Protein AF-A0A8H4EQG8-F1 (afdb_monomer)

Structure (mmCIF, N/CA/C/O backbone):
data_AF-A0A8H4EQG8-F1
#
_entry.id   AF-A0A8H4EQG8-F1
#
loop_
_atom_site.group_PDB
_atom_site.id
_atom_site.type_symbol
_atom_site.label_atom_id
_atom_site.label_alt_id
_atom_site.label_comp_id
_atom_site.label_asym_id
_atom_site.label_entity_id
_atom_site.label_seq_id
_atom_site.pdbx_PDB_ins_code
_atom_site.Cartn_x
_atom_site.Cartn_y
_atom_site.Cartn_z
_atom_site.occupancy
_atom_site.B_iso_or_equiv
_atom_site.auth_seq_id
_atom_site.auth_comp_id
_atom_site.auth_asym_id
_atom_site.auth_atom_id
_atom_site.pdbx_PDB_model_num
ATOM 1 N N . MET A 1 1 ? 0.567 -3.303 27.071 1.00 45.66 1 MET A N 1
ATOM 2 C CA . MET A 1 1 ? 0.080 -2.089 26.381 1.00 45.66 1 MET A CA 1
ATOM 3 C C . MET A 1 1 ? -0.412 -2.497 25.002 1.00 45.66 1 MET A C 1
ATOM 5 O O . MET A 1 1 ? 0.403 -2.915 24.193 1.00 45.66 1 MET A O 1
ATOM 9 N N . GLY A 1 2 ? -1.724 -2.481 24.763 1.00 57.97 2 GLY A N 1
ATOM 10 C CA . GLY A 1 2 ? -2.297 -2.786 23.448 1.00 57.97 2 GLY A CA 1
ATOM 11 C C . GLY A 1 2 ? -2.567 -1.493 22.686 1.00 57.97 2 GLY A C 1
ATOM 12 O O . GLY A 1 2 ? -3.441 -0.729 23.090 1.00 57.97 2 GLY A O 1
ATOM 13 N N . GLY A 1 3 ? -1.796 -1.228 21.630 1.00 80.94 3 GLY A N 1
ATOM 14 C CA . GLY A 1 3 ? -2.047 -0.106 20.721 1.00 80.94 3 GLY A CA 1
ATOM 15 C C . GLY A 1 3 ? -3.241 -0.366 19.797 1.00 80.94 3 GLY A C 1
ATOM 16 O O . GLY A 1 3 ? -3.782 -1.472 19.772 1.00 80.94 3 GLY A O 1
ATOM 17 N N . ILE A 1 4 ? -3.611 0.635 18.994 1.00 83.06 4 ILE A N 1
ATOM 18 C CA . ILE A 1 4 ? -4.688 0.545 17.989 1.00 83.06 4 ILE A CA 1
ATOM 19 C C . ILE A 1 4 ? -4.581 -0.722 17.107 1.00 83.06 4 ILE A C 1
ATOM 21 O O . ILE A 1 4 ? -5.603 -1.382 16.930 1.00 83.06 4 ILE A O 1
ATOM 25 N N . PRO A 1 5 ? -3.389 -1.169 16.649 1.00 82.88 5 PRO A N 1
ATOM 26 C CA . PRO A 1 5 ? -3.270 -2.414 15.881 1.00 82.88 5 PRO A CA 1
ATOM 27 C C . PRO A 1 5 ? -3.736 -3.670 16.627 1.00 82.88 5 PRO A C 1
ATOM 29 O O . PRO A 1 5 ? -4.352 -4.550 16.034 1.00 82.88 5 PRO A O 1
ATOM 32 N N . VAL A 1 6 ? -3.484 -3.741 17.937 1.00 86.62 6 VAL A N 1
ATOM 33 C CA . VAL A 1 6 ? -3.892 -4.873 18.785 1.00 86.62 6 VAL A CA 1
ATOM 34 C C . VAL A 1 6 ? -5.398 -4.832 19.044 1.00 86.62 6 VAL A C 1
ATOM 36 O O . VAL A 1 6 ? -6.046 -5.871 19.027 1.00 86.62 6 VAL A O 1
ATOM 39 N N . GLN A 1 7 ? -5.966 -3.636 19.237 1.00 88.50 7 GLN A N 1
ATOM 40 C CA . GLN A 1 7 ? -7.411 -3.452 19.427 1.00 88.50 7 GLN A CA 1
ATOM 41 C C . GLN A 1 7 ? -8.215 -3.806 18.172 1.00 88.50 7 GLN A C 1
ATOM 43 O O . GLN A 1 7 ? -9.329 -4.311 18.274 1.00 88.50 7 GLN A O 1
ATOM 48 N N . LEU A 1 8 ? -7.644 -3.547 16.995 1.00 89.06 8 LEU A N 1
ATOM 49 C CA . LEU A 1 8 ? -8.259 -3.843 15.704 1.00 89.06 8 LEU A CA 1
ATOM 50 C C . LEU A 1 8 ? -7.948 -5.256 15.187 1.00 89.06 8 LEU A C 1
ATOM 52 O O . LEU A 1 8 ? -8.467 -5.637 14.143 1.00 89.06 8 LEU A O 1
ATOM 56 N N . GLY A 1 9 ? -7.115 -6.033 15.889 1.00 91.75 9 GLY A N 1
ATOM 57 C CA . GLY A 1 9 ? -6.740 -7.384 15.466 1.00 91.75 9 GLY A CA 1
ATOM 58 C C . GLY A 1 9 ? -5.985 -7.421 14.134 1.00 91.75 9 GLY A C 1
ATOM 59 O O . GLY A 1 9 ? -6.154 -8.370 13.369 1.00 91.75 9 GLY A O 1
ATOM 60 N N . LEU A 1 10 ? -5.185 -6.389 13.842 1.00 92.38 10 LEU A N 1
ATOM 61 C CA . LEU A 1 10 ? -4.461 -6.278 12.577 1.00 92.38 10 LEU A CA 1
ATOM 62 C C . LEU A 1 10 ? -3.364 -7.343 12.470 1.00 92.38 10 LEU A C 1
ATOM 64 O O . LEU A 1 10 ? -2.615 -7.593 13.418 1.00 92.38 10 LEU A O 1
ATOM 68 N N . ASN A 1 11 ? -3.219 -7.927 11.283 1.00 92.88 11 ASN A N 1
ATOM 69 C CA . ASN A 1 11 ? -2.106 -8.813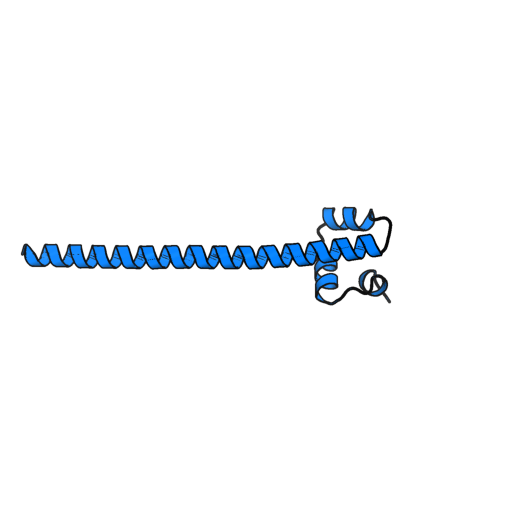 10.964 1.00 92.88 11 ASN A CA 1
ATOM 70 C C . ASN A 1 11 ? -0.792 -8.022 10.773 1.00 92.88 11 ASN A C 1
ATOM 72 O O . ASN A 1 11 ? -0.734 -6.799 10.933 1.00 92.88 11 ASN A O 1
ATOM 76 N N . ARG A 1 12 ? 0.305 -8.717 10.446 1.00 92.00 12 ARG A N 1
ATOM 77 C CA . ARG A 1 12 ? 1.632 -8.092 10.305 1.00 92.00 12 ARG A CA 1
ATOM 78 C C . ARG A 1 12 ? 1.686 -7.034 9.197 1.00 92.00 12 ARG A C 1
ATOM 80 O O . ARG A 1 12 ? 2.278 -5.975 9.410 1.00 92.00 12 ARG A O 1
ATOM 87 N N . ASP A 1 13 ? 1.092 -7.314 8.043 1.00 91.69 13 ASP A N 1
ATOM 88 C CA . ASP A 1 13 ? 1.122 -6.419 6.882 1.00 91.69 13 ASP A CA 1
ATOM 89 C C . ASP A 1 13 ? 0.182 -5.227 7.078 1.00 91.69 13 ASP A C 1
ATOM 91 O O . ASP A 1 13 ? 0.568 -4.089 6.821 1.00 91.69 13 ASP A O 1
ATOM 95 N N . GLU A 1 14 ? -0.997 -5.465 7.650 1.00 93.44 14 GLU A N 1
ATOM 96 C CA . GLU A 1 14 ? -1.944 -4.429 8.067 1.00 93.44 14 GLU A CA 1
ATOM 97 C C . GLU A 1 14 ? -1.328 -3.507 9.135 1.00 93.44 14 GLU A C 1
ATOM 99 O O . GLU A 1 14 ? -1.421 -2.286 9.040 1.00 93.44 14 GLU A O 1
ATOM 104 N N . THR A 1 15 ? -0.616 -4.066 10.119 1.00 93.88 15 THR A N 1
ATOM 105 C CA . THR A 1 15 ? 0.101 -3.276 11.135 1.00 93.88 15 THR A CA 1
ATOM 106 C C . THR A 1 15 ? 1.199 -2.420 10.504 1.00 93.88 15 THR A C 1
ATOM 108 O O . THR A 1 15 ? 1.397 -1.269 10.894 1.00 93.88 15 THR A O 1
ATOM 111 N N . LYS A 1 16 ? 1.916 -2.955 9.509 1.00 93.00 16 LYS A N 1
ATOM 112 C CA . LYS A 1 16 ? 2.934 -2.200 8.774 1.00 93.00 16 LYS A CA 1
ATOM 113 C C . LYS A 1 16 ? 2.311 -1.063 7.960 1.00 93.00 16 LYS A C 1
ATOM 115 O O . LYS A 1 16 ? 2.841 0.042 7.998 1.00 93.00 16 LYS A O 1
ATOM 120 N N . ALA A 1 17 ? 1.197 -1.315 7.272 1.00 93.00 17 ALA A N 1
ATOM 121 C CA . ALA A 1 17 ? 0.463 -0.290 6.532 1.00 93.00 17 ALA A CA 1
ATOM 122 C C . ALA A 1 17 ? -0.062 0.813 7.463 1.00 93.00 17 ALA A C 1
ATOM 124 O O . ALA A 1 17 ? 0.103 1.989 7.163 1.00 93.00 17 ALA A O 1
ATOM 125 N N . TYR A 1 18 ? -0.598 0.443 8.630 1.00 93.06 18 TYR A N 1
ATOM 126 C CA . TYR A 1 18 ? -1.019 1.390 9.662 1.00 93.06 18 TYR A CA 1
ATOM 127 C C . TYR A 1 18 ? 0.135 2.277 10.156 1.00 93.06 18 TYR A C 1
ATOM 129 O O . TYR A 1 18 ? 0.006 3.496 10.203 1.00 93.06 18 TYR A O 1
ATOM 137 N N . ASN A 1 19 ? 1.289 1.687 10.475 1.00 93.19 19 ASN A N 1
ATOM 138 C CA . ASN A 1 19 ? 2.447 2.442 10.967 1.00 93.19 19 ASN A CA 1
ATOM 139 C C . ASN A 1 19 ? 3.078 3.357 9.904 1.00 93.19 19 ASN A C 1
ATOM 141 O O . ASN A 1 19 ? 3.760 4.315 10.255 1.00 93.19 19 ASN A O 1
ATOM 145 N N . ASN A 1 20 ? 2.867 3.051 8.623 1.00 93.62 20 ASN A N 1
ATOM 146 C C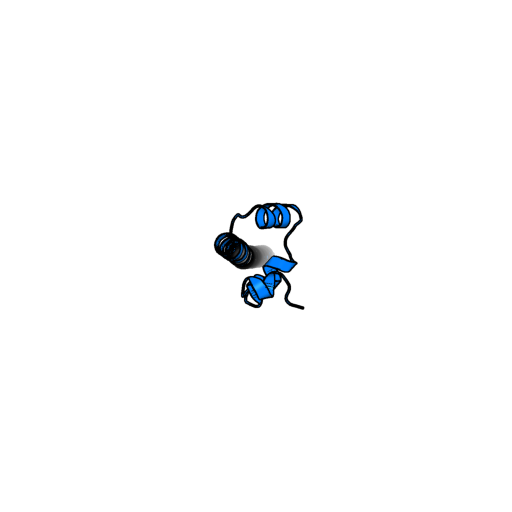A . ASN A 1 20 ? 3.395 3.813 7.494 1.00 93.62 20 ASN A CA 1
ATOM 147 C C . ASN A 1 20 ? 2.390 4.827 6.927 1.00 93.62 20 ASN A C 1
ATOM 149 O O . ASN A 1 20 ? 2.655 5.409 5.875 1.00 93.62 20 ASN A O 1
ATOM 153 N N . MET A 1 21 ? 1.249 5.036 7.592 1.00 93.81 21 MET A N 1
ATOM 154 C CA . MET A 1 21 ? 0.280 6.039 7.168 1.00 93.81 21 MET A 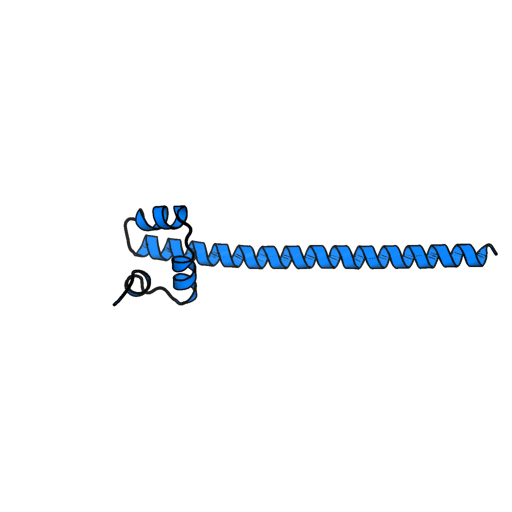CA 1
ATOM 155 C C . MET A 1 21 ? 0.910 7.432 7.149 1.00 93.81 21 MET A C 1
ATOM 157 O O . MET A 1 21 ? 1.564 7.881 8.091 1.00 93.81 21 MET A O 1
ATOM 161 N N . THR A 1 22 ? 0.646 8.155 6.074 1.00 93.44 22 THR A N 1
ATOM 162 C CA . THR A 1 22 ? 0.906 9.588 5.978 1.00 93.44 22 THR A CA 1
ATOM 163 C C . THR A 1 22 ? -0.040 10.367 6.899 1.00 93.44 22 THR A C 1
ATOM 165 O O . THR A 1 22 ? -1.062 9.855 7.370 1.00 93.44 22 THR A O 1
ATOM 168 N N . ALA A 1 23 ? 0.265 11.642 7.156 1.00 95.00 23 ALA A N 1
ATOM 169 C CA . ALA A 1 23 ? -0.604 12.493 7.972 1.00 95.00 23 ALA A CA 1
ATOM 170 C C . ALA A 1 23 ? -2.051 12.597 7.425 1.00 95.00 23 ALA A C 1
ATOM 172 O O . ALA A 1 23 ? -2.982 12.475 8.224 1.00 95.00 23 ALA A O 1
ATOM 173 N N . PRO A 1 24 ? -2.287 12.735 6.100 1.00 95.00 24 PRO A N 1
ATOM 174 C CA . PRO A 1 24 ? -3.640 12.696 5.541 1.00 95.00 24 PRO A CA 1
ATOM 175 C C . PRO A 1 24 ? -4.354 11.355 5.750 1.00 95.00 24 PRO A C 1
ATOM 177 O O . PRO A 1 24 ? -5.524 11.336 6.119 1.00 95.00 24 PRO A O 1
ATOM 180 N N . GLU A 1 25 ? -3.663 10.230 5.558 1.00 94.25 25 GLU A N 1
ATOM 181 C CA . GLU A 1 25 ? -4.250 8.893 5.749 1.00 94.25 25 GLU A CA 1
ATOM 182 C C . GLU A 1 25 ? -4.604 8.642 7.213 1.00 94.25 25 GLU A C 1
ATOM 184 O O . GLU A 1 25 ? -5.662 8.099 7.516 1.00 94.25 25 GLU A O 1
ATOM 189 N N . THR A 1 26 ? -3.761 9.122 8.127 1.00 94.06 26 THR A N 1
ATOM 190 C CA . THR A 1 26 ? -4.019 9.068 9.569 1.00 94.06 26 THR A CA 1
ATOM 191 C C . THR A 1 26 ? -5.245 9.903 9.940 1.00 94.06 26 THR A C 1
ATOM 193 O O . THR A 1 26 ? -6.075 9.471 10.740 1.00 94.06 26 THR A O 1
ATOM 196 N N . PHE A 1 27 ? -5.397 11.092 9.346 1.00 95.94 27 PHE A N 1
ATOM 197 C CA . PHE A 1 27 ? -6.573 11.938 9.550 1.00 95.94 27 PHE A CA 1
ATOM 198 C C . PHE A 1 27 ? -7.857 11.239 9.085 1.00 95.94 27 PHE A C 1
ATOM 200 O O . PHE A 1 27 ? -8.822 11.162 9.845 1.00 95.94 27 PHE A O 1
ATOM 207 N N . VAL A 1 28 ? -7.846 10.668 7.875 1.00 94.50 28 VAL A N 1
ATOM 208 C CA . VAL A 1 28 ? -8.981 9.904 7.334 1.00 94.50 28 VAL A CA 1
ATOM 209 C C . VAL A 1 28 ? -9.291 8.700 8.216 1.00 94.50 28 VAL A C 1
ATOM 211 O O . VAL A 1 28 ? -10.441 8.512 8.599 1.00 94.50 28 VAL A O 1
ATOM 214 N N . PHE A 1 29 ? -8.276 7.925 8.601 1.00 94.62 29 PHE A N 1
ATOM 215 C CA . PHE A 1 29 ? -8.429 6.766 9.474 1.00 94.62 29 PHE A CA 1
ATOM 216 C C . PHE A 1 29 ? -9.076 7.128 10.819 1.00 94.62 29 PHE A C 1
ATOM 218 O O . PHE A 1 29 ? -9.971 6.425 11.292 1.00 94.62 29 PHE A O 1
ATOM 225 N N . ASN A 1 30 ? -8.658 8.237 11.431 1.00 93.62 30 ASN A N 1
ATOM 226 C CA . ASN A 1 30 ? -9.210 8.700 12.704 1.00 93.62 30 ASN A CA 1
ATOM 227 C C . ASN A 1 30 ? -10.652 9.206 12.585 1.00 93.62 30 ASN A C 1
ATOM 229 O O . ASN A 1 30 ? -11.397 9.110 13.558 1.00 93.62 30 ASN A O 1
ATOM 233 N N . ALA A 1 31 ? -11.049 9.697 11.409 1.00 95.44 31 ALA A N 1
ATOM 234 C CA . ALA A 1 31 ? -12.414 10.131 11.122 1.00 95.44 31 ALA A CA 1
ATOM 235 C C . ALA A 1 31 ? -13.391 8.965 10.864 1.00 95.44 31 ALA A C 1
ATOM 237 O O . ALA A 1 31 ? -14.597 9.194 10.774 1.00 95.44 31 ALA A O 1
ATOM 238 N N . LEU A 1 32 ? -12.904 7.723 10.741 1.00 94.75 32 LEU A N 1
ATOM 239 C CA . LEU A 1 32 ? -13.763 6.564 10.500 1.00 94.75 32 LEU A CA 1
ATOM 240 C C . LEU A 1 32 ? -14.607 6.217 11.741 1.00 94.75 32 LEU A C 1
ATOM 242 O O . LEU A 1 32 ? -14.075 6.187 12.857 1.00 94.75 32 LEU A O 1
ATOM 246 N N . PRO A 1 33 ? -15.904 5.912 11.549 1.00 89.38 33 PRO A N 1
ATOM 247 C CA . PRO A 1 33 ? -16.883 5.841 12.635 1.00 89.38 33 PRO A CA 1
ATOM 248 C C . PRO A 1 33 ? -16.766 4.581 13.498 1.00 89.38 33 PRO A C 1
ATOM 250 O O . PRO A 1 33 ? -17.133 4.607 14.670 1.00 89.38 33 PRO A O 1
ATOM 253 N N . ASP A 1 34 ? -16.260 3.482 12.940 1.00 92.94 34 ASP A N 1
ATOM 254 C CA . ASP A 1 34 ? -16.203 2.192 13.619 1.00 92.94 34 ASP A CA 1
ATOM 255 C C . ASP A 1 34 ? -14.925 1.405 13.290 1.00 92.94 34 ASP A C 1
ATOM 257 O O . ASP A 1 34 ? -14.158 1.727 12.375 1.00 92.94 34 ASP A O 1
ATOM 261 N N . ASN A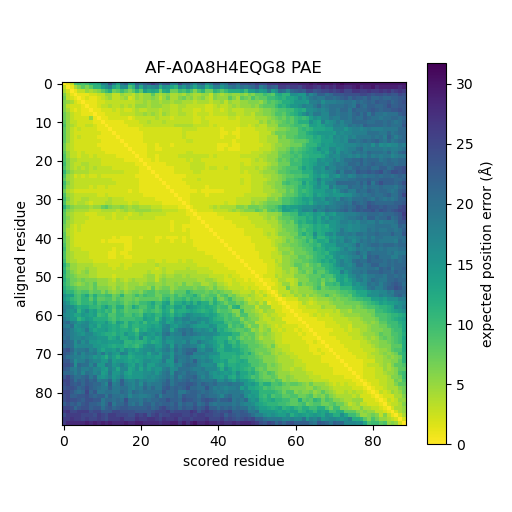 1 35 ? -14.684 0.355 14.076 1.00 92.69 35 ASN A N 1
ATOM 262 C CA . ASN A 1 35 ? -13.493 -0.479 13.949 1.00 92.69 35 ASN A CA 1
ATOM 263 C C . ASN A 1 35 ? -13.473 -1.299 12.651 1.00 92.69 35 ASN A C 1
ATOM 265 O O . ASN A 1 35 ? -12.392 -1.533 12.116 1.00 92.69 35 ASN A O 1
ATOM 269 N N . ASN A 1 36 ? -14.627 -1.695 12.106 1.00 93.19 36 ASN A N 1
ATOM 270 C CA . ASN A 1 36 ? -14.680 -2.429 10.841 1.00 93.19 36 ASN A CA 1
ATOM 271 C C . ASN A 1 36 ? -14.282 -1.520 9.678 1.00 93.19 36 ASN A C 1
ATOM 273 O O . ASN A 1 36 ? -13.468 -1.922 8.850 1.00 93.19 36 ASN A O 1
ATOM 277 N N . ALA A 1 37 ? -14.774 -0.281 9.648 1.00 93.62 37 ALA A N 1
ATOM 278 C CA . ALA A 1 37 ? -14.373 0.723 8.672 1.00 93.62 37 ALA A CA 1
ATOM 279 C C . ALA A 1 37 ? -12.858 0.978 8.733 1.00 93.62 37 ALA A C 1
ATOM 281 O O . ALA A 1 37 ? -12.191 1.010 7.698 1.00 93.62 37 ALA A O 1
ATOM 282 N N . LYS A 1 38 ? -12.292 1.070 9.944 1.00 94.62 38 LYS A N 1
ATOM 283 C CA . LYS A 1 38 ? -10.842 1.208 10.165 1.00 94.62 38 LYS A CA 1
ATOM 284 C C . LYS A 1 38 ? -10.044 0.014 9.643 1.00 94.62 38 LYS A C 1
ATOM 286 O O . LYS A 1 38 ? -9.037 0.211 8.968 1.00 94.62 38 LYS A O 1
ATOM 291 N N . ILE A 1 39 ? -10.502 -1.210 9.903 1.00 94.75 39 ILE A N 1
ATOM 292 C CA . ILE A 1 39 ? -9.870 -2.436 9.388 1.00 94.75 39 ILE A CA 1
ATOM 293 C C . ILE A 1 39 ? -9.922 -2.465 7.855 1.00 94.75 39 ILE A C 1
ATOM 295 O O . ILE A 1 39 ? -8.907 -2.718 7.208 1.00 94.75 39 ILE A O 1
ATOM 299 N N . VAL A 1 40 ? -11.082 -2.165 7.262 1.00 94.88 40 VAL A N 1
ATOM 300 C CA . VAL A 1 40 ? -11.258 -2.118 5.801 1.00 94.88 40 VAL A CA 1
ATOM 301 C C . VAL A 1 40 ? -10.338 -1.074 5.170 1.00 94.88 40 VAL A C 1
ATOM 303 O O . VAL A 1 40 ? -9.703 -1.354 4.155 1.00 94.88 40 VAL A O 1
ATOM 306 N N . TYR A 1 41 ? -10.203 0.098 5.788 1.00 95.50 41 TYR A N 1
ATOM 307 C CA . TYR A 1 41 ? -9.299 1.139 5.310 1.00 95.50 41 TYR A CA 1
ATOM 308 C C . TYR A 1 41 ? -7.835 0.684 5.313 1.00 95.50 41 TYR A C 1
ATOM 310 O O . TYR A 1 41 ? -7.135 0.850 4.317 1.00 95.50 41 TYR A O 1
ATOM 318 N N . VAL A 1 42 ? -7.377 0.049 6.397 1.00 95.50 42 VAL A N 1
ATOM 319 C CA . VAL A 1 42 ? -6.011 -0.494 6.472 1.00 95.50 42 VAL A CA 1
ATOM 320 C C . VAL A 1 42 ? -5.780 -1.565 5.402 1.00 95.50 42 VAL A C 1
ATOM 322 O O . VAL A 1 42 ? -4.733 -1.562 4.758 1.00 95.50 42 VAL A O 1
ATOM 325 N N . ARG A 1 43 ? -6.758 -2.443 5.149 1.00 95.00 43 ARG A N 1
ATOM 326 C CA . ARG A 1 43 ? -6.671 -3.446 4.073 1.00 95.00 43 ARG A CA 1
ATOM 327 C C . ARG A 1 43 ? -6.549 -2.810 2.693 1.00 95.00 43 ARG A C 1
ATOM 329 O O . ARG A 1 43 ? -5.699 -3.225 1.914 1.00 95.00 43 ARG A O 1
ATOM 336 N N . ALA A 1 44 ? -7.315 -1.754 2.426 1.00 94.56 44 ALA A N 1
ATOM 337 C CA . ALA A 1 44 ? -7.213 -1.018 1.169 1.00 94.56 44 ALA A CA 1
ATOM 338 C C . ALA A 1 44 ? -5.816 -0.398 0.965 1.00 94.56 44 ALA A C 1
ATOM 340 O O . ALA A 1 44 ? -5.320 -0.361 -0.161 1.00 94.56 44 ALA A O 1
ATOM 341 N N . LEU A 1 45 ? -5.150 0.047 2.039 1.00 94.62 45 LEU A N 1
ATOM 342 C CA . LEU A 1 45 ? -3.761 0.516 1.963 1.00 94.62 45 LEU A CA 1
ATOM 343 C C . LEU A 1 45 ? -2.784 -0.621 1.642 1.00 94.62 45 LEU A C 1
ATOM 345 O O . LEU A 1 45 ? -1.898 -0.436 0.809 1.00 94.62 45 LEU A O 1
ATOM 349 N N . VAL A 1 46 ? -2.960 -1.798 2.251 1.00 94.81 46 VAL A N 1
ATOM 350 C CA . VAL A 1 46 ? -2.150 -2.990 1.941 1.00 94.81 46 VAL A CA 1
ATOM 351 C C . VAL A 1 46 ? -2.300 -3.381 0.468 1.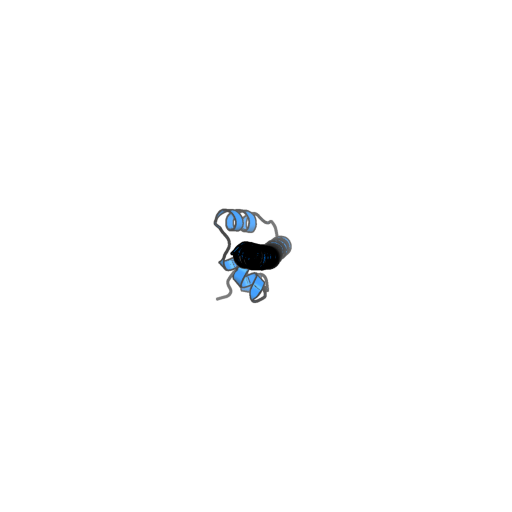00 94.81 46 VAL A C 1
ATOM 353 O O . VAL A 1 46 ? -1.297 -3.599 -0.215 1.00 94.81 46 VAL A O 1
ATOM 356 N N . ASP A 1 47 ? -3.532 -3.416 -0.043 1.00 93.19 47 ASP A N 1
ATOM 357 C CA . ASP A 1 47 ? -3.810 -3.751 -1.443 1.00 93.19 47 ASP A CA 1
ATOM 358 C C . ASP A 1 47 ? -3.233 -2.708 -2.405 1.00 93.19 47 ASP A C 1
ATOM 360 O O . ASP A 1 47 ? -2.649 -3.061 -3.431 1.00 93.19 47 ASP A O 1
ATOM 364 N N . ARG A 1 48 ? -3.320 -1.417 -2.059 1.00 90.19 48 ARG A N 1
ATOM 365 C CA . ARG A 1 48 ? -2.694 -0.338 -2.833 1.00 90.19 48 ARG A CA 1
ATOM 366 C C . ARG A 1 48 ? -1.182 -0.516 -2.913 1.00 90.19 48 ARG A C 1
ATOM 368 O O . ARG A 1 48 ? -0.624 -0.420 -4.005 1.00 90.19 48 ARG A O 1
ATOM 375 N N . ASP A 1 49 ? -0.527 -0.765 -1.783 1.00 88.69 49 ASP A N 1
ATOM 376 C CA . ASP A 1 49 ? 0.923 -0.962 -1.723 1.00 88.69 49 ASP A CA 1
ATOM 377 C C . ASP A 1 49 ? 1.350 -2.190 -2.533 1.00 88.69 49 ASP A C 1
ATOM 379 O O . ASP A 1 49 ? 2.367 -2.158 -3.232 1.00 88.69 49 ASP A O 1
ATOM 383 N N . ARG A 1 50 ? 0.562 -3.269 -2.476 1.00 88.25 50 ARG A N 1
ATOM 384 C CA . ARG A 1 50 ? 0.780 -4.466 -3.290 1.00 88.25 50 ARG A CA 1
ATOM 385 C C . ARG A 1 50 ? 0.662 -4.155 -4.781 1.00 88.25 50 ARG A C 1
ATOM 387 O O . ARG A 1 50 ? 1.588 -4.458 -5.529 1.00 88.25 50 ARG A O 1
ATOM 394 N N . ASN A 1 51 ? -0.420 -3.501 -5.192 1.00 88.94 51 ASN A N 1
ATOM 395 C CA . ASN A 1 51 ? -0.653 -3.141 -6.588 1.00 88.94 51 ASN A CA 1
ATOM 396 C C . ASN A 1 51 ? 0.440 -2.200 -7.126 1.00 88.94 51 ASN A C 1
ATOM 398 O O . ASN A 1 51 ? 0.901 -2.348 -8.255 1.00 88.94 51 ASN A O 1
ATOM 402 N N . TRP A 1 52 ? 0.924 -1.267 -6.300 1.00 85.12 52 TRP A N 1
ATOM 403 C CA . TRP A 1 52 ? 2.049 -0.401 -6.656 1.00 85.12 52 TRP A CA 1
ATOM 404 C C . TRP A 1 52 ? 3.338 -1.183 -6.912 1.00 85.12 52 TRP A C 1
ATOM 406 O O . TRP A 1 52 ? 4.048 -0.894 -7.874 1.00 85.12 52 TRP A O 1
ATOM 416 N N . ARG A 1 53 ? 3.644 -2.186 -6.081 1.00 82.75 53 ARG A N 1
ATOM 417 C CA . ARG A 1 53 ? 4.824 -3.042 -6.282 1.00 82.75 53 ARG A CA 1
ATOM 418 C C . ARG A 1 53 ? 4.698 -3.899 -7.535 1.00 82.75 53 ARG A C 1
ATOM 420 O O . ARG A 1 53 ? 5.656 -3.978 -8.295 1.00 82.75 53 ARG A O 1
ATOM 427 N N . GLU A 1 54 ? 3.532 -4.497 -7.762 1.00 82.94 54 GLU A N 1
ATOM 428 C CA . GLU A 1 54 ? 3.267 -5.313 -8.953 1.00 82.94 54 GLU A CA 1
ATOM 429 C C . GLU A 1 54 ? 3.365 -4.468 -10.234 1.00 82.94 54 GLU A C 1
ATOM 431 O O . GLU A 1 54 ? 4.061 -4.843 -11.176 1.00 82.94 54 GLU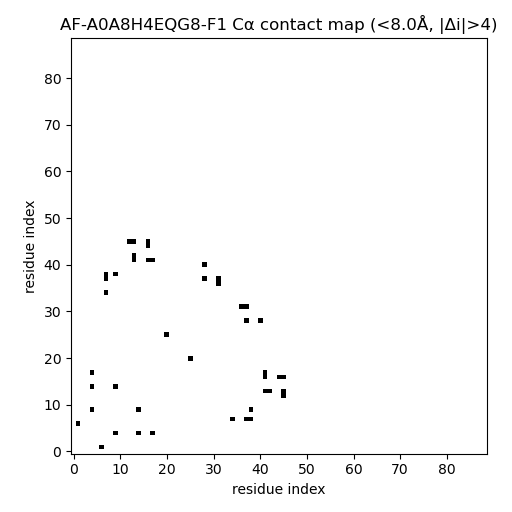 A O 1
ATOM 436 N N . SER A 1 55 ? 2.768 -3.274 -10.243 1.00 79.44 55 SER A N 1
ATOM 437 C CA . SER A 1 55 ? 2.876 -2.328 -11.360 1.00 79.44 55 SER A CA 1
ATOM 438 C C . SER A 1 55 ? 4.317 -1.855 -11.586 1.00 79.44 55 SER A C 1
ATOM 440 O O . SER A 1 55 ? 4.793 -1.791 -12.722 1.00 79.44 55 SER A O 1
ATOM 442 N N . SER A 1 56 ? 5.058 -1.578 -10.507 1.00 78.88 56 SER A N 1
ATOM 443 C CA . SER A 1 56 ? 6.462 -1.178 -10.611 1.00 78.88 56 SER A CA 1
ATOM 444 C C . SER A 1 56 ? 7.346 -2.288 -11.188 1.00 78.88 56 SER A C 1
ATOM 446 O O . SER A 1 56 ? 8.240 -1.983 -11.976 1.00 78.88 56 SER A O 1
ATOM 448 N N . ASP A 1 57 ? 7.108 -3.550 -10.826 1.00 84.88 57 ASP A N 1
ATOM 449 C CA . ASP A 1 57 ? 7.825 -4.709 -11.377 1.00 84.88 57 ASP A CA 1
ATOM 450 C C . ASP A 1 57 ? 7.528 -4.894 -12.874 1.00 84.88 57 ASP A C 1
ATOM 452 O O . ASP A 1 57 ? 8.443 -5.088 -13.677 1.00 84.88 57 ASP A O 1
ATOM 456 N N . ILE A 1 58 ? 6.263 -4.739 -13.280 1.00 82.94 58 ILE A N 1
ATOM 457 C CA . ILE A 1 58 ? 5.866 -4.773 -14.697 1.00 82.94 58 ILE A CA 1
ATOM 458 C C . ILE A 1 58 ? 6.591 -3.676 -15.486 1.00 82.94 58 ILE A C 1
ATOM 460 O O . ILE A 1 58 ? 7.182 -3.956 -16.530 1.00 82.94 58 ILE A O 1
ATOM 464 N N . ASN A 1 59 ? 6.608 -2.443 -14.974 1.00 80.44 59 ASN A N 1
ATOM 465 C CA . ASN A 1 59 ? 7.303 -1.335 -15.629 1.00 80.44 59 ASN A CA 1
ATOM 4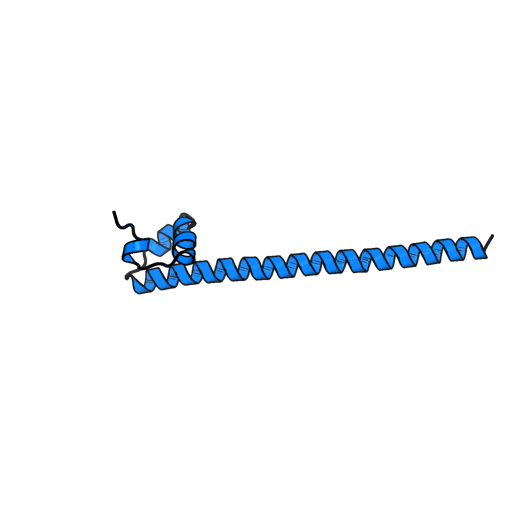66 C C . ASN A 1 59 ? 8.811 -1.583 -15.745 1.00 80.44 59 ASN A C 1
ATOM 468 O O . ASN A 1 59 ? 9.390 -1.342 -16.804 1.00 80.44 59 ASN A O 1
ATOM 472 N N . GLN A 1 60 ? 9.454 -2.109 -14.699 1.00 81.38 60 GLN A N 1
ATOM 473 C CA . GLN A 1 60 ? 10.877 -2.455 -14.755 1.00 81.38 60 GLN A CA 1
ATOM 474 C C . GLN A 1 60 ? 11.164 -3.535 -15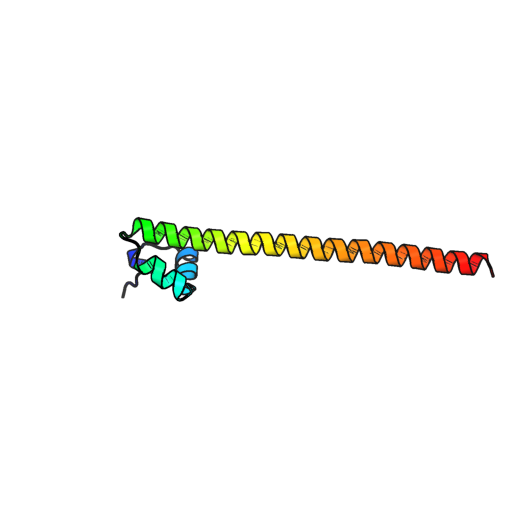.802 1.00 81.38 60 GLN A C 1
ATOM 476 O O . GLN A 1 60 ? 12.103 -3.393 -16.590 1.00 81.38 60 GLN A O 1
ATOM 481 N N . LYS A 1 61 ? 10.331 -4.579 -15.871 1.00 86.81 61 LYS A N 1
ATOM 482 C CA . LYS A 1 61 ? 10.447 -5.636 -16.885 1.00 86.81 61 LYS A CA 1
ATOM 483 C C . LYS A 1 61 ? 10.287 -5.094 -18.303 1.00 86.81 61 LYS A C 1
ATOM 485 O O . LYS A 1 61 ? 11.062 -5.471 -19.182 1.00 86.81 61 LYS A O 1
ATOM 490 N N . LEU A 1 62 ? 9.335 -4.188 -18.528 1.00 87.44 62 LEU A N 1
ATOM 491 C CA . LEU A 1 62 ? 9.126 -3.552 -19.832 1.00 87.44 62 LEU A CA 1
ATOM 492 C C . LEU A 1 62 ? 10.318 -2.688 -20.251 1.00 87.44 62 LEU A C 1
ATOM 494 O O . LEU A 1 62 ? 10.768 -2.787 -21.394 1.00 87.44 62 LEU A O 1
ATOM 498 N N . ILE A 1 63 ? 10.867 -1.886 -19.334 1.00 87.31 63 ILE A N 1
ATOM 499 C CA . ILE A 1 63 ? 12.064 -1.076 -19.599 1.00 87.31 63 ILE A CA 1
ATOM 500 C C . ILE A 1 63 ? 13.237 -1.984 -19.969 1.00 87.31 63 ILE A C 1
ATOM 502 O O . ILE A 1 63 ? 13.886 -1.764 -20.991 1.00 87.31 63 ILE A O 1
ATOM 506 N N . TYR A 1 64 ? 13.478 -3.037 -19.186 1.00 88.62 64 TYR A N 1
ATOM 507 C CA . TYR A 1 64 ? 14.561 -3.978 -19.456 1.00 88.62 64 TYR A CA 1
ATOM 508 C C . TYR A 1 64 ? 14.399 -4.669 -20.816 1.00 88.62 64 TYR A C 1
ATOM 510 O O . TYR A 1 64 ? 15.343 -4.719 -21.602 1.00 88.62 64 TYR A O 1
ATOM 518 N N . CYS A 1 65 ? 13.192 -5.149 -21.129 1.00 89.25 65 CYS A N 1
ATOM 519 C CA . CYS A 1 65 ? 12.900 -5.793 -22.407 1.00 89.25 65 CYS A CA 1
ATOM 520 C C . CYS A 1 65 ? 13.120 -4.833 -23.586 1.00 89.25 65 CYS A C 1
ATOM 522 O O . CYS A 1 65 ? 13.755 -5.201 -24.573 1.00 89.25 65 CYS A O 1
ATOM 524 N N . THR A 1 66 ? 12.680 -3.580 -23.448 1.00 91.12 66 THR A N 1
ATOM 525 C CA . THR A 1 66 ? 12.881 -2.542 -24.467 1.00 91.12 66 THR A CA 1
ATOM 526 C C . THR A 1 66 ? 14.368 -2.297 -24.711 1.00 91.12 66 THR A C 1
ATOM 528 O O . THR A 1 66 ? 14.814 -2.365 -25.854 1.00 91.12 66 THR A O 1
ATOM 531 N N . LEU A 1 67 ? 15.153 -2.092 -23.646 1.00 91.50 67 LEU A N 1
ATOM 532 C CA . LEU A 1 67 ? 16.601 -1.875 -23.742 1.00 91.50 67 LEU A CA 1
ATOM 533 C C . LEU A 1 67 ? 17.322 -3.066 -24.384 1.00 91.50 67 LEU A C 1
ATOM 535 O O . LEU A 1 67 ? 18.207 -2.883 -25.227 1.00 91.50 67 LEU A O 1
ATOM 539 N N . TYR A 1 68 ? 16.925 -4.285 -24.020 1.00 92.06 68 TYR A N 1
ATOM 540 C CA . TYR A 1 68 ? 17.484 -5.512 -24.574 1.00 92.06 68 TYR A CA 1
ATOM 541 C C . TYR A 1 68 ? 17.240 -5.615 -26.086 1.00 92.06 68 TYR A C 1
ATOM 543 O O . TYR A 1 68 ? 18.188 -5.779 -26.853 1.00 92.06 68 TYR A O 1
ATOM 551 N N . VAL A 1 69 ? 15.993 -5.427 -26.532 1.00 92.38 69 VAL A N 1
ATOM 552 C CA . VAL A 1 69 ? 15.637 -5.476 -27.960 1.00 92.38 69 VAL A CA 1
ATOM 553 C C . VAL A 1 69 ? 16.352 -4.377 -28.745 1.00 92.38 69 VAL A C 1
ATOM 555 O O . VAL A 1 69 ? 16.919 -4.655 -29.801 1.00 92.38 69 VAL A O 1
ATOM 558 N N . THR A 1 70 ? 16.404 -3.146 -28.225 1.00 92.31 70 THR A N 1
ATOM 559 C CA . THR A 1 70 ? 17.126 -2.057 -28.903 1.00 92.31 70 THR A CA 1
ATOM 560 C C . THR A 1 70 ? 18.618 -2.348 -29.038 1.00 92.31 70 THR A C 1
ATOM 562 O O . THR A 1 70 ? 19.199 -2.062 -30.081 1.00 92.31 70 THR A O 1
ATOM 565 N N . SER A 1 71 ? 19.231 -2.972 -28.029 1.00 90.94 71 SER A N 1
ATOM 566 C CA . SER A 1 71 ? 20.656 -3.322 -28.063 1.00 90.94 71 SER A CA 1
ATOM 567 C C . SER A 1 71 ? 20.952 -4.380 -29.128 1.00 90.94 71 SER A C 1
ATOM 569 O O . SER A 1 71 ? 21.922 -4.245 -29.870 1.00 90.94 71 SER A O 1
ATOM 571 N N . LEU A 1 72 ? 20.089 -5.395 -29.257 1.00 92.00 72 LEU A N 1
ATOM 572 C CA . LEU A 1 72 ? 20.217 -6.420 -30.298 1.00 92.00 72 LEU A CA 1
ATOM 573 C C . LEU A 1 72 ? 20.083 -5.836 -31.708 1.00 92.00 72 LEU A C 1
ATOM 575 O O . LEU A 1 72 ? 20.848 -6.203 -32.596 1.00 92.00 72 LEU A O 1
ATOM 579 N N . ILE A 1 73 ? 19.146 -4.906 -31.913 1.00 92.56 73 ILE A N 1
ATOM 580 C CA . ILE A 1 73 ? 18.972 -4.231 -33.207 1.00 92.56 73 ILE A CA 1
ATOM 581 C C . ILE A 1 73 ? 20.218 -3.414 -33.556 1.00 92.56 73 ILE A C 1
ATOM 583 O O . ILE A 1 73 ? 20.708 -3.498 -34.680 1.00 92.56 73 ILE A O 1
ATOM 587 N N . VAL A 1 74 ? 20.753 -2.646 -32.602 1.00 92.56 74 VAL A N 1
ATOM 588 C CA . VAL A 1 74 ? 21.972 -1.850 -32.812 1.00 92.56 74 VAL A CA 1
ATOM 589 C C . VAL A 1 74 ? 23.159 -2.747 -33.156 1.00 92.56 74 VAL A C 1
ATOM 591 O O . VAL A 1 74 ? 23.894 -2.430 -34.089 1.00 92.56 74 VAL A O 1
ATOM 594 N N . LEU A 1 75 ? 23.317 -3.879 -32.464 1.00 91.31 75 LEU A N 1
ATOM 595 C CA . LEU A 1 75 ? 24.384 -4.838 -32.747 1.00 91.31 75 LEU A CA 1
ATOM 596 C C . LEU A 1 75 ? 24.256 -5.421 -34.162 1.00 91.31 75 LEU A C 1
ATOM 598 O O . LEU A 1 75 ? 25.214 -5.388 -34.926 1.00 91.31 75 LEU A O 1
ATOM 602 N N . ALA A 1 76 ? 23.053 -5.849 -34.555 1.00 91.00 76 ALA A N 1
ATOM 603 C CA . ALA A 1 76 ? 22.801 -6.372 -35.897 1.00 91.00 76 ALA A CA 1
ATOM 604 C C . ALA A 1 76 ? 23.045 -5.323 -36.999 1.00 91.00 76 ALA A C 1
ATOM 606 O O . ALA A 1 76 ? 23.569 -5.644 -38.067 1.00 91.00 76 ALA A O 1
ATOM 607 N N . LEU A 1 77 ? 22.682 -4.058 -36.753 1.00 90.00 77 LEU A N 1
ATOM 608 C CA . LEU A 1 77 ? 22.960 -2.960 -37.680 1.00 90.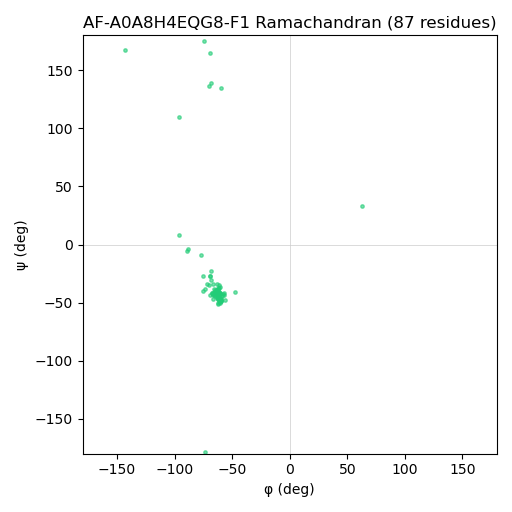00 77 LEU A CA 1
ATOM 609 C C . LEU A 1 77 ? 24.462 -2.678 -37.784 1.00 90.00 77 LEU A C 1
ATOM 611 O O . LEU A 1 77 ? 24.954 -2.477 -38.893 1.00 90.00 77 LEU A O 1
ATOM 615 N N . LEU A 1 78 ? 25.196 -2.685 -36.670 1.00 89.00 78 LEU A N 1
ATOM 616 C CA . LEU A 1 78 ? 26.655 -2.539 -36.659 1.00 89.00 78 LEU A CA 1
ATOM 617 C C . LEU A 1 78 ? 27.331 -3.660 -37.451 1.00 89.00 78 LEU A C 1
ATOM 619 O O . LEU A 1 78 ? 28.119 -3.359 -38.347 1.00 89.00 78 LEU A O 1
ATOM 623 N N . ASP A 1 79 ? 26.963 -4.916 -37.198 1.00 84.62 79 ASP A N 1
ATOM 624 C CA . ASP A 1 79 ? 27.498 -6.077 -37.916 1.00 84.62 79 ASP A CA 1
ATOM 625 C C . ASP A 1 79 ? 27.231 -5.978 -39.425 1.00 84.62 79 ASP A C 1
ATOM 627 O O . ASP A 1 79 ? 28.140 -6.169 -40.236 1.00 84.62 79 ASP A O 1
ATOM 631 N N . LEU A 1 80 ? 26.015 -5.586 -39.827 1.00 85.31 80 LEU A N 1
ATOM 632 C CA . LEU A 1 80 ? 25.672 -5.366 -41.236 1.00 85.31 80 LEU A CA 1
ATOM 633 C C . LEU A 1 80 ? 26.482 -4.221 -41.861 1.00 85.31 80 LEU A C 1
ATOM 635 O O . LEU A 1 80 ? 26.870 -4.295 -43.030 1.00 85.31 80 LEU A O 1
ATOM 639 N N . THR A 1 81 ? 26.715 -3.149 -41.103 1.00 83.50 81 THR A N 1
ATOM 640 C CA . THR A 1 81 ? 27.478 -1.989 -41.578 1.00 83.50 81 THR A CA 1
ATOM 641 C C . THR A 1 81 ? 28.932 -2.380 -41.808 1.00 83.50 81 THR A C 1
ATOM 643 O O . THR A 1 81 ? 29.455 -2.115 -42.888 1.00 83.50 81 THR A O 1
ATOM 646 N N . ILE A 1 82 ? 29.540 -3.079 -40.842 1.00 79.94 82 ILE A N 1
ATOM 647 C CA . ILE A 1 82 ? 30.911 -3.594 -40.920 1.00 79.94 82 ILE A CA 1
ATOM 648 C C . ILE A 1 82 ? 31.054 -4.548 -42.111 1.00 79.94 82 ILE A C 1
ATOM 650 O O . ILE A 1 82 ? 31.959 -4.363 -42.927 1.00 79.94 82 ILE A O 1
ATOM 654 N N . PHE A 1 83 ? 30.131 -5.502 -42.265 1.00 77.62 83 PHE A N 1
ATOM 655 C CA . PHE A 1 83 ? 30.113 -6.437 -43.391 1.00 77.62 83 PHE A CA 1
ATOM 656 C C . PHE A 1 83 ? 30.077 -5.713 -44.746 1.00 77.62 83 PHE A C 1
ATOM 658 O O . PHE A 1 83 ? 30.900 -5.987 -45.618 1.00 77.62 83 PHE A O 1
ATOM 665 N N . LYS A 1 84 ? 29.196 -4.716 -44.907 1.00 75.25 84 LYS A N 1
ATOM 666 C CA . LYS A 1 84 ? 29.115 -3.916 -46.142 1.00 75.25 84 LYS A CA 1
ATOM 667 C C . LYS A 1 84 ? 30.381 -3.113 -46.435 1.00 75.25 84 LYS A C 1
ATOM 669 O O . LYS A 1 84 ? 30.697 -2.895 -47.602 1.00 75.25 84 LYS A O 1
ATOM 674 N N . THR A 1 85 ? 31.081 -2.626 -45.412 1.00 72.88 85 THR A N 1
ATOM 675 C CA . THR A 1 85 ? 32.386 -1.969 -45.595 1.00 72.88 85 THR A CA 1
ATOM 676 C C . THR A 1 85 ? 33.482 -2.945 -46.006 1.00 72.88 85 THR A C 1
ATOM 678 O O . THR A 1 85 ? 34.329 -2.561 -46.803 1.00 72.88 85 THR A O 1
ATOM 681 N N . MET A 1 86 ? 33.456 -4.191 -45.521 1.00 71.50 86 MET A N 1
ATOM 682 C CA . MET A 1 86 ? 34.418 -5.217 -45.938 1.00 71.50 86 MET A CA 1
ATOM 683 C C . MET A 1 86 ? 34.170 -5.714 -47.367 1.00 71.50 86 MET A C 1
ATOM 685 O O . MET A 1 86 ? 35.127 -5.980 -48.076 1.00 71.50 86 MET A O 1
ATOM 689 N N . GLU A 1 87 ? 32.915 -5.794 -47.817 1.00 70.69 87 GLU A N 1
ATOM 690 C CA . GLU A 1 87 ? 32.571 -6.178 -49.199 1.00 70.69 87 GLU A CA 1
ATOM 691 C C . GLU A 1 87 ? 32.969 -5.111 -50.238 1.00 70.69 87 GLU A C 1
ATOM 693 O O . GLU A 1 87 ? 33.203 -5.419 -51.404 1.00 70.69 87 GLU A O 1
ATOM 698 N N . LYS A 1 88 ? 33.028 -3.838 -49.828 1.00 63.12 88 LYS A N 1
ATOM 699 C CA . LYS A 1 88 ? 33.384 -2.708 -50.701 1.00 63.12 88 LYS A CA 1
ATOM 700 C C . LYS A 1 88 ? 34.886 -2.400 -50.765 1.00 63.12 88 LYS A C 1
ATOM 702 O O . LYS A 1 88 ? 35.250 -1.498 -51.522 1.00 63.12 88 LYS A O 1
ATOM 707 N N . SER A 1 89 ? 35.715 -3.069 -49.962 1.00 52.09 89 SER A N 1
ATOM 708 C CA . SER A 1 89 ? 37.177 -2.901 -49.933 1.00 52.09 89 SER A CA 1
ATOM 709 C C . SER A 1 89 ? 37.884 -3.962 -50.763 1.00 52.09 89 SER A C 1
ATOM 711 O O . SER A 1 89 ? 39.026 -3.651 -51.167 1.00 52.09 89 SER A O 1
#

Organism: Gigaspora margarita (NCBI:txid4874)

Radius of gyration: 25.88 Å; Cα contacts (8 Å, |Δi|>4): 22; chains: 1; bounding box: 54×22×77 Å

pLDDT: mean 87.77, std 9.35, range [45.66, 95.94]

Mean predicted aligned error: 9.72 Å

Secondary structure (DSSP, 8-state):
---HHHHTT--HHHHHHHHT--HHHHHHHHH-SSHHHHHHHHHHHHHHHHHHHHHHHHHHHHHHHHHHHHHHHHHHHHHHHHHHHHHT-

Solvent-accessible surface area (backbone atoms only — not comparable to full-atom values): 5008 Å² total; per-residue (Å²): 138,79,52,71,48,62,76,64,67,50,53,76,63,37,38,50,39,56,74,64,49,49,74,69,54,48,53,54,51,68,68,42,93,44,67,66,57,38,50,52,51,31,48,52,48,40,52,49,54,49,50,50,52,54,51,50,51,53,52,52,50,50,52,51,51,51,54,52,54,53,50,52,52,53,50,53,51,50,53,51,51,53,50,56,54,61,74,74,107

Nearest PDB structures (foldseek):
  8jol-assembly1_C  TM=6.321E-01  e=4.820E+00  Caenorhabditis elegans
  4noo-assembly1_B  TM=3.874E-01  e=5.871E+00  Vibrio cholerae O1 biovar El Tor str. N16961

Foldseek 3Di:
DQDLCNVLVHDPLLVVLVVPDDPVLVVVLVPDDDSVSNSVSSVVSSVVVVVVVVVVVVVVVVVVVVVVVVVVVVVVVVVVVVVVVVVVD

Sequence (89 aa):
MGGIPVQLGLNRDETKAYNNMTAPETFVFNALPDNNAKIVYVRALVDRDRNWRESSDINQKLIYCTLYVTSLIVLALLDLTIFKTMEKS